Protein AF-A0A2R6E290-F1 (afdb_monomer_lite)

Foldseek 3Di:
DDPVVVVVVVCVVCVVVVC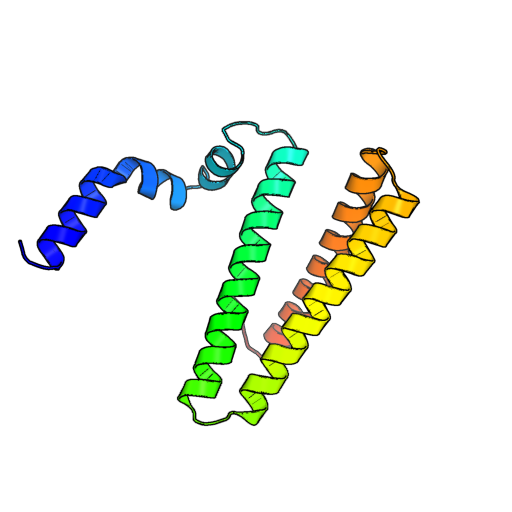CCVDPNVLCVLLVNPPDPVSSLVSVVVVVVVVVVVVLVVVLVVCVVVVNVVVSVVSVVVVVVVVVVVVVVVVVLCVVCVPPPVSVVVVSVVVVVVVVVVVVVVQVVCVVVVHHDDDPD

Secondary structure (DSSP, 8-state):
--HHHHHHHHHHHTHHHHHHHTTTTHHHHHTTT--SHHHHHHHHHHHHHHHHHHHHHHHHHHHHHTT-HHHHHHHHHHHHHHHHHHHHHHHHHHHHHTT-HHHHHHHHHHHHHHHHHHHHHHHHHHHHTT--PPP--

Sequence (137 aa):
MTPEEFTEAVRDENATALSRLGSSKSLYADTDGEMEAEAVLAAAATAEHHAAEKSKEQVTGFFVGNADPETARLFRGMGEDLDAQLERATDRLAAECGDDEDCWERAADAAGGAVQAAYDEYTERLESMGVNPKPVC

Structure (mmCIF, N/CA/C/O backbone):
data_AF-A0A2R6E290-F1
#
_entry.id   AF-A0A2R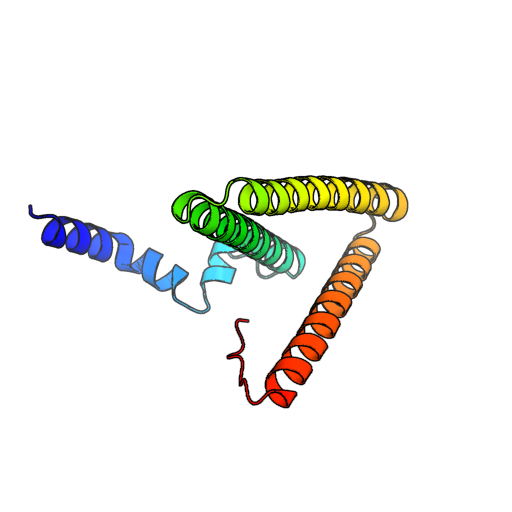6E290-F1
#
loop_
_atom_site.group_PDB
_atom_site.id
_atom_site.type_symbol
_atom_site.label_atom_id
_atom_site.label_alt_id
_atom_site.label_comp_id
_atom_site.label_asym_id
_atom_site.label_entity_id
_atom_site.label_seq_id
_atom_site.pdbx_PDB_ins_code
_atom_site.Cartn_x
_atom_site.Cartn_y
_atom_site.Cartn_z
_atom_site.occupancy
_atom_site.B_iso_or_equiv
_atom_site.auth_seq_id
_atom_site.auth_comp_id
_atom_site.auth_asym_id
_atom_site.auth_atom_id
_atom_site.pdbx_PDB_model_num
ATOM 1 N N . MET A 1 1 ? 2.161 27.510 29.410 1.00 74.88 1 MET A N 1
ATOM 2 C CA . MET A 1 1 ? 2.048 26.688 28.204 1.00 74.88 1 MET A CA 1
ATOM 3 C C . MET A 1 1 ? 1.263 25.448 28.563 1.00 74.88 1 MET A C 1
ATOM 5 O O . MET A 1 1 ? 1.780 24.566 29.242 1.00 74.88 1 MET A O 1
ATOM 9 N N . THR A 1 2 ? -0.017 25.458 28.227 1.00 94.12 2 THR A N 1
ATOM 10 C CA . THR A 1 2 ? -0.912 24.305 28.303 1.00 94.12 2 THR A CA 1
ATOM 11 C C . THR A 1 2 ? -0.637 23.351 27.130 1.00 94.12 2 THR A C 1
ATOM 13 O O . THR A 1 2 ? 0.054 23.730 26.181 1.00 94.12 2 THR A O 1
ATOM 16 N N . PRO A 1 3 ? -1.159 22.112 27.156 1.00 86.94 3 PRO A N 1
ATOM 17 C CA . PRO A 1 3 ? -1.065 21.202 26.014 1.00 86.94 3 PRO A CA 1
ATOM 18 C C . PRO A 1 3 ? -1.671 21.778 24.726 1.00 86.94 3 PRO A C 1
ATOM 20 O O . PRO A 1 3 ? -1.138 21.539 23.644 1.00 86.94 3 PRO A O 1
ATOM 23 N N . GLU A 1 4 ? -2.745 22.567 24.832 1.00 89.38 4 GLU A N 1
ATOM 24 C CA . GLU A 1 4 ? -3.346 23.244 23.678 1.00 89.38 4 GLU A CA 1
ATOM 25 C C . GLU A 1 4 ? -2.426 24.343 23.140 1.00 89.38 4 GLU A C 1
ATOM 27 O O . GLU A 1 4 ? -2.121 24.328 21.952 1.00 89.38 4 GLU A O 1
ATOM 32 N N . GLU A 1 5 ? -1.894 25.208 24.011 1.00 91.88 5 GLU A N 1
ATOM 33 C CA . GLU A 1 5 ? -0.949 26.271 23.627 1.00 91.88 5 GLU A CA 1
ATOM 34 C C . GLU A 1 5 ? 0.324 25.699 22.977 1.00 91.88 5 GLU A C 1
ATOM 36 O O . GLU A 1 5 ? 0.852 26.265 22.024 1.00 91.88 5 GLU A O 1
ATOM 41 N N . PHE A 1 6 ? 0.814 24.555 23.464 1.00 90.12 6 PHE A N 1
ATOM 42 C CA . PHE A 1 6 ? 1.953 23.854 22.868 1.00 90.12 6 PHE A CA 1
ATOM 43 C C . PHE A 1 6 ? 1.618 23.278 21.487 1.00 90.12 6 PHE A C 1
ATOM 45 O O . PHE A 1 6 ? 2.399 23.413 20.548 1.00 90.12 6 PHE A O 1
ATOM 52 N N . THR A 1 7 ? 0.450 22.649 21.345 1.00 87.19 7 THR A N 1
ATOM 53 C CA . THR A 1 7 ? 0.020 22.063 20.067 1.00 87.19 7 THR A CA 1
ATOM 54 C C . THR A 1 7 ? -0.199 23.143 19.009 1.00 87.19 7 THR A C 1
ATOM 56 O O . THR A 1 7 ? 0.139 22.942 17.844 1.00 87.19 7 THR A O 1
ATOM 59 N N . GLU A 1 8 ? -0.750 24.288 19.410 1.00 91.19 8 GLU A N 1
ATOM 60 C CA . GLU A 1 8 ? -0.978 25.436 18.535 1.00 91.19 8 GLU A CA 1
ATOM 61 C C . GLU A 1 8 ? 0.351 26.054 18.081 1.00 91.19 8 GLU A C 1
ATOM 63 O O . GLU A 1 8 ? 0.560 26.219 16.883 1.00 91.19 8 GLU A O 1
ATOM 68 N N . ALA A 1 9 ? 1.310 26.238 18.997 1.00 92.31 9 ALA A N 1
ATOM 69 C CA . ALA A 1 9 ? 2.654 26.708 18.660 1.00 92.31 9 ALA A CA 1
ATOM 70 C C . ALA A 1 9 ? 3.377 25.776 17.670 1.00 92.31 9 ALA A C 1
ATOM 72 O O . ALA A 1 9 ? 3.917 26.235 16.666 1.00 92.31 9 ALA A O 1
ATOM 73 N N . VAL A 1 10 ? 3.327 24.457 17.894 1.00 89.69 10 VAL A N 1
ATOM 74 C CA . VAL A 1 10 ? 3.920 23.473 16.971 1.00 89.69 10 VAL A CA 1
ATOM 75 C C . VAL A 1 10 ? 3.229 23.503 15.604 1.00 89.69 10 VAL A C 1
ATOM 77 O O . VAL A 1 10 ? 3.904 23.397 14.580 1.00 89.69 10 VAL A O 1
ATOM 80 N N . ARG A 1 11 ? 1.899 23.651 15.551 1.00 81.12 11 ARG A N 1
ATOM 81 C CA . ARG A 1 11 ? 1.154 23.750 14.284 1.00 81.12 11 ARG A CA 1
ATOM 82 C C . ARG A 1 11 ? 1.492 25.016 13.513 1.00 81.12 11 ARG A C 1
ATOM 84 O O . ARG A 1 11 ? 1.668 24.923 12.303 1.00 81.12 11 ARG A O 1
ATOM 91 N N . ASP A 1 12 ? 1.608 26.148 14.194 1.00 91.50 12 ASP A N 1
ATOM 92 C CA . ASP A 1 12 ? 1.960 27.424 13.572 1.00 91.50 12 ASP A CA 1
ATOM 93 C C . ASP A 1 12 ? 3.398 27.407 13.045 1.00 91.50 12 ASP A C 1
ATOM 95 O O . ASP A 1 12 ? 3.640 27.767 11.891 1.00 91.50 12 ASP A O 1
ATOM 99 N N . GLU A 1 13 ? 4.347 26.896 13.833 1.00 92.31 13 GLU A N 1
ATOM 100 C CA . GLU A 1 13 ? 5.745 26.737 13.410 1.00 92.31 13 GLU A CA 1
ATOM 101 C C . GLU A 1 13 ? 5.883 25.792 12.208 1.00 92.31 13 GLU A C 1
ATOM 103 O O . GLU A 1 13 ? 6.705 26.018 11.319 1.00 92.31 13 GLU A O 1
ATOM 108 N N . ASN A 1 14 ? 5.043 24.758 12.140 1.00 77.94 14 ASN A N 1
ATOM 109 C CA . ASN A 1 14 ? 5.074 23.758 11.075 1.00 77.94 14 ASN A CA 1
ATOM 110 C C . ASN A 1 14 ? 4.008 23.982 9.994 1.00 77.94 14 ASN A C 1
ATOM 112 O O . ASN A 1 14 ? 3.830 23.115 9.138 1.00 77.94 14 ASN A O 1
ATOM 116 N N . ALA A 1 15 ? 3.320 25.128 9.970 1.00 77.94 15 ALA A N 1
ATOM 117 C CA . ALA A 1 15 ? 2.149 25.350 9.118 1.00 77.94 15 ALA A CA 1
ATOM 118 C C . ALA A 1 15 ? 2.437 25.120 7.624 1.00 77.94 15 ALA A C 1
ATOM 120 O O . ALA A 1 15 ? 1.616 24.554 6.904 1.00 77.94 15 ALA A O 1
ATOM 121 N N . THR A 1 16 ? 3.634 25.490 7.155 1.00 72.00 16 THR A N 1
ATOM 122 C CA . THR A 1 16 ? 4.052 25.262 5.759 1.00 72.00 16 THR A CA 1
ATOM 123 C C . THR A 1 16 ? 4.342 23.786 5.468 1.00 72.00 16 THR A C 1
ATOM 125 O O . THR A 1 16 ? 3.950 23.288 4.415 1.00 72.00 16 THR A O 1
ATOM 128 N N . ALA A 1 17 ? 5.001 23.070 6.382 1.00 67.75 17 ALA A N 1
ATOM 129 C CA . ALA A 1 17 ? 5.293 21.643 6.224 1.00 67.75 17 ALA A CA 1
ATOM 130 C C . ALA A 1 17 ? 4.011 20.797 6.314 1.00 67.75 17 ALA A C 1
ATOM 132 O O . ALA A 1 17 ? 3.755 19.957 5.456 1.00 67.75 17 ALA A O 1
ATOM 133 N N . LEU A 1 18 ? 3.145 21.099 7.285 1.00 68.25 18 LEU A N 1
ATOM 134 C CA . LEU A 1 18 ? 1.830 20.478 7.447 1.00 68.25 18 LEU A CA 1
ATOM 135 C C . LEU A 1 18 ? 0.908 20.766 6.255 1.00 68.25 18 LEU A C 1
ATOM 137 O O . LEU A 1 18 ? 0.200 19.872 5.800 1.00 68.25 18 LEU A O 1
ATOM 141 N N . SER A 1 19 ? 0.954 21.981 5.695 1.00 63.28 19 SER A N 1
ATOM 142 C CA . SER A 1 19 ? 0.222 22.315 4.468 1.00 63.28 19 SER A CA 1
ATOM 143 C C . SER A 1 19 ? 0.682 21.483 3.267 1.00 63.28 19 SER A C 1
ATOM 145 O O . SER A 1 19 ? -0.142 21.182 2.410 1.00 63.28 19 SER A O 1
ATOM 147 N N . ARG A 1 20 ? 1.962 21.087 3.197 1.00 62.12 20 ARG A N 1
ATOM 148 C CA . ARG A 1 20 ? 2.486 20.220 2.126 1.00 62.12 20 ARG A CA 1
ATOM 149 C C . ARG A 1 20 ? 2.071 18.764 2.306 1.00 62.12 20 ARG A C 1
ATOM 151 O O . ARG A 1 20 ? 1.683 18.149 1.323 1.00 62.12 20 ARG A O 1
ATOM 158 N N . LEU A 1 21 ? 2.080 18.263 3.541 1.00 59.69 21 LEU A N 1
ATOM 159 C CA . LEU A 1 21 ? 1.608 16.915 3.881 1.00 59.69 21 LEU A CA 1
ATOM 160 C C . LEU A 1 21 ? 0.102 16.734 3.626 1.00 59.69 21 LEU A C 1
ATOM 162 O O . LEU A 1 21 ? -0.328 15.662 3.225 1.00 59.69 21 LEU A O 1
ATOM 166 N N . GLY A 1 22 ? -0.703 17.779 3.846 1.00 52.88 22 GLY A N 1
ATOM 167 C CA . GLY A 1 22 ? -2.156 17.757 3.625 1.00 52.88 22 GLY A CA 1
ATOM 168 C C . GLY A 1 22 ? -2.615 18.182 2.223 1.00 52.88 22 GLY A C 1
ATOM 169 O O . GLY A 1 22 ? -3.806 18.397 2.016 1.00 52.88 22 GLY A O 1
ATOM 170 N N . SER A 1 23 ? -1.694 18.376 1.279 1.00 50.41 23 SER A N 1
ATOM 171 C CA . SER A 1 23 ? -1.946 18.910 -0.066 1.00 50.41 23 SER A CA 1
ATOM 172 C C . SER A 1 23 ? -1.477 17.919 -1.125 1.00 50.41 23 SER A C 1
ATOM 174 O O . SER A 1 23 ? -0.610 17.096 -0.857 1.00 50.41 23 SER A O 1
ATOM 176 N N . SER A 1 24 ? -1.943 18.074 -2.368 1.00 50.88 24 SER A N 1
ATOM 177 C CA . SER A 1 24 ? -1.474 17.358 -3.570 1.00 50.88 24 SER A CA 1
ATOM 178 C C . SER A 1 24 ? 0.029 17.542 -3.890 1.00 50.88 24 SER A C 1
ATOM 180 O O . SER A 1 24 ? 0.465 17.272 -5.003 1.00 50.88 24 SER A O 1
ATOM 182 N N . LYS A 1 25 ? 0.809 18.082 -2.946 1.00 58.38 25 LYS A N 1
ATOM 183 C CA . LYS A 1 25 ? 2.255 18.317 -2.979 1.00 58.38 25 LYS A CA 1
ATOM 184 C C . LYS A 1 25 ? 3.030 17.417 -2.010 1.00 58.38 25 LYS A C 1
ATOM 186 O O . LYS A 1 25 ? 4.248 17.563 -1.964 1.00 58.38 25 LYS A O 1
ATOM 191 N N . SER A 1 26 ? 2.369 16.534 -1.254 1.00 63.53 26 SER A N 1
ATOM 192 C CA . SER A 1 26 ? 3.054 15.522 -0.435 1.00 63.53 26 SER A CA 1
ATOM 193 C C . SER A 1 26 ? 3.949 14.660 -1.319 1.00 63.53 26 SER A C 1
ATOM 195 O O . SER A 1 26 ? 5.147 14.608 -1.093 1.00 63.53 26 SER A O 1
ATOM 197 N N . LEU A 1 27 ? 3.400 14.178 -2.435 1.00 63.34 27 LEU A N 1
ATOM 198 C CA . LEU A 1 27 ? 4.120 13.378 -3.418 1.00 63.34 27 LEU A CA 1
ATOM 199 C C . LEU A 1 27 ? 5.362 14.099 -3.965 1.00 63.34 27 LEU A C 1
ATOM 201 O O . LEU A 1 27 ? 6.427 13.513 -4.019 1.00 63.34 27 LEU A O 1
ATOM 205 N N . TYR A 1 28 ? 5.267 15.394 -4.287 1.00 60.69 28 TYR A N 1
ATOM 206 C CA . TYR A 1 28 ? 6.428 16.184 -4.730 1.00 60.69 28 TYR A CA 1
ATOM 207 C C . TYR A 1 28 ? 7.507 16.317 -3.644 1.00 60.69 28 TYR A C 1
ATOM 209 O O . TYR A 1 28 ? 8.688 16.410 -3.950 1.00 60.69 28 TYR A O 1
ATOM 217 N N . ALA A 1 29 ? 7.113 16.406 -2.372 1.00 64.25 29 ALA A N 1
ATOM 218 C CA . ALA A 1 29 ? 8.067 16.466 -1.270 1.00 64.25 29 ALA A CA 1
ATOM 219 C C . ALA A 1 29 ? 8.712 15.097 -1.007 1.00 64.25 29 ALA A C 1
ATOM 221 O O . ALA A 1 29 ? 9.903 15.044 -0.715 1.00 64.25 29 ALA A O 1
ATOM 222 N N . ASP A 1 30 ? 7.941 14.019 -1.149 1.00 65.31 30 ASP A N 1
ATOM 223 C CA . ASP A 1 30 ? 8.401 12.644 -0.947 1.00 65.31 30 ASP A CA 1
ATOM 224 C C . ASP A 1 30 ? 9.367 12.189 -2.051 1.00 65.31 30 ASP A C 1
ATOM 226 O O . ASP A 1 30 ? 10.194 11.311 -1.821 1.00 65.31 30 ASP A O 1
ATOM 230 N N . THR A 1 31 ? 9.320 12.834 -3.219 1.00 70.94 31 THR A N 1
ATOM 231 C CA . THR A 1 31 ? 10.282 12.627 -4.306 1.00 70.94 31 THR A CA 1
ATOM 232 C C . THR A 1 31 ? 11.444 13.630 -4.332 1.00 70.94 31 THR A C 1
ATOM 234 O O . THR A 1 31 ? 12.151 13.716 -5.329 1.00 70.94 31 THR A O 1
ATOM 237 N N . ASP A 1 32 ? 11.628 14.447 -3.286 1.00 69.25 32 ASP A N 1
ATOM 238 C CA . ASP A 1 32 ? 12.601 15.564 -3.240 1.00 69.25 32 ASP A CA 1
ATOM 239 C C . ASP A 1 32 ? 12.502 16.539 -4.440 1.00 69.25 32 ASP A C 1
ATOM 241 O O . ASP A 1 32 ? 13.435 17.252 -4.812 1.00 69.25 32 ASP A O 1
ATOM 245 N N . GLY A 1 33 ? 11.317 16.606 -5.052 1.00 65.94 33 GLY A N 1
ATOM 246 C CA . GLY A 1 33 ? 11.017 17.407 -6.232 1.00 65.94 33 GLY A CA 1
ATOM 247 C C . GLY A 1 33 ? 11.311 16.738 -7.574 1.00 65.94 33 GLY A C 1
ATOM 248 O O . GLY A 1 33 ? 11.043 17.349 -8.612 1.00 65.94 33 GLY A O 1
ATOM 249 N N . GLU A 1 34 ? 11.798 15.500 -7.578 1.00 66.69 34 GLU A N 1
ATOM 250 C CA . GLU A 1 34 ? 11.973 14.689 -8.780 1.00 66.69 34 GLU A CA 1
ATOM 251 C C . GLU A 1 34 ? 10.614 14.094 -9.175 1.00 66.69 34 GLU A C 1
ATOM 253 O O . GLU A 1 34 ? 10.056 13.244 -8.495 1.00 66.69 34 GLU A O 1
ATOM 258 N N . MET A 1 35 ? 10.004 14.589 -10.251 1.00 75.19 35 MET A N 1
ATOM 259 C CA . MET A 1 35 ? 8.693 14.107 -10.724 1.00 75.19 35 MET A CA 1
ATOM 260 C C . MET A 1 35 ? 8.818 13.055 -11.830 1.00 75.19 35 MET A C 1
ATOM 262 O O . MET A 1 35 ? 7.899 12.880 -1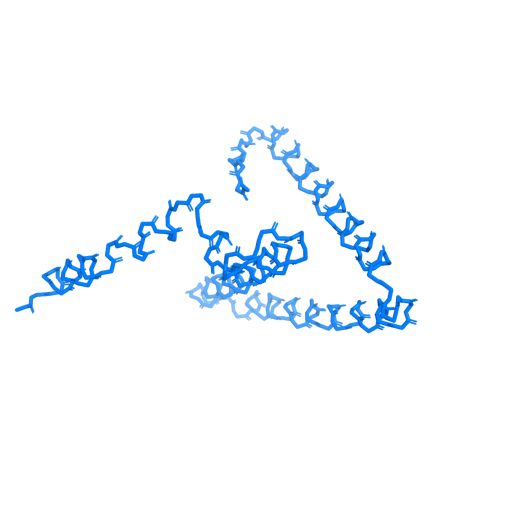2.630 1.00 75.19 35 MET A O 1
ATOM 266 N N . GLU A 1 36 ? 9.956 12.370 -11.876 1.00 73.44 36 GLU A N 1
ATOM 267 C CA . GLU A 1 36 ? 10.169 11.234 -12.763 1.00 73.44 36 GLU A CA 1
ATOM 268 C C . GLU A 1 36 ? 9.415 10.008 -12.233 1.00 73.44 36 GLU A C 1
ATOM 270 O O . GLU A 1 36 ? 9.200 9.862 -11.024 1.00 73.44 36 GLU A O 1
ATOM 275 N N . ALA A 1 37 ? 8.982 9.138 -13.147 1.00 64.75 37 ALA A N 1
ATOM 276 C CA . ALA A 1 37 ? 8.092 8.021 -12.832 1.00 64.75 37 ALA A CA 1
ATOM 277 C C . ALA A 1 37 ? 8.656 7.112 -11.727 1.00 64.75 37 ALA A C 1
ATOM 279 O O . ALA A 1 37 ? 7.927 6.753 -10.804 1.00 64.75 37 ALA A O 1
ATOM 280 N N . GLU A 1 38 ? 9.956 6.816 -11.771 1.00 70.94 38 GLU A N 1
ATOM 281 C CA . GLU A 1 38 ? 10.646 5.988 -10.778 1.00 70.94 38 GLU A CA 1
ATOM 282 C C . GLU A 1 38 ? 10.554 6.578 -9.361 1.00 70.94 38 GLU A C 1
ATOM 284 O O . GLU A 1 38 ? 10.117 5.899 -8.431 1.00 70.94 38 GLU A O 1
ATOM 289 N N . ALA A 1 39 ? 10.895 7.860 -9.194 1.00 58.53 39 ALA A N 1
ATOM 290 C CA . ALA A 1 39 ? 10.867 8.528 -7.894 1.00 58.53 39 ALA A CA 1
ATOM 291 C C .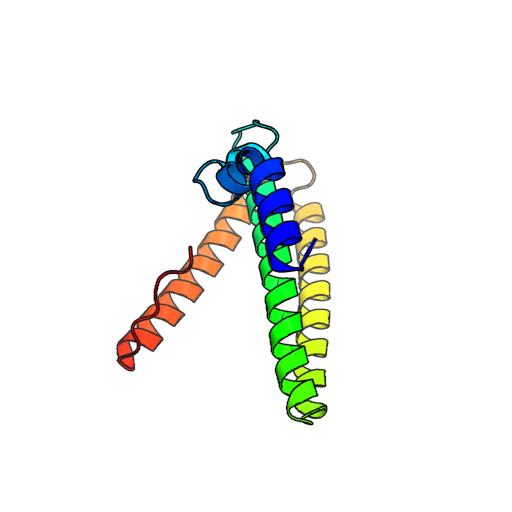 ALA A 1 39 ? 9.444 8.570 -7.319 1.00 58.53 39 ALA A C 1
ATOM 293 O O . ALA A 1 39 ? 9.231 8.296 -6.136 1.00 58.53 39 ALA A O 1
ATOM 294 N N . VAL A 1 40 ? 8.453 8.846 -8.173 1.00 67.12 40 VAL A N 1
ATOM 295 C CA . VAL A 1 40 ? 7.032 8.856 -7.802 1.00 67.12 40 VAL A CA 1
ATOM 296 C C . VAL A 1 40 ? 6.559 7.472 -7.353 1.00 67.12 40 VAL A C 1
ATOM 298 O O . VAL A 1 40 ? 5.897 7.360 -6.319 1.00 67.12 40 VAL A O 1
ATOM 301 N N . LEU A 1 41 ? 6.912 6.419 -8.093 1.00 67.56 41 LEU A N 1
ATOM 302 C CA . LEU A 1 41 ? 6.555 5.042 -7.753 1.00 67.56 41 LEU A CA 1
ATOM 303 C C . LEU A 1 41 ? 7.235 4.586 -6.455 1.00 67.56 41 LEU A C 1
ATOM 305 O O . LEU A 1 41 ? 6.582 3.971 -5.613 1.00 67.56 41 LEU A O 1
ATOM 309 N N . ALA A 1 42 ? 8.506 4.937 -6.243 1.00 64.12 42 ALA A N 1
ATOM 310 C CA . ALA A 1 42 ? 9.238 4.615 -5.019 1.00 64.12 42 ALA A CA 1
ATOM 311 C C . ALA A 1 42 ? 8.651 5.317 -3.779 1.00 64.12 42 ALA A C 1
ATOM 313 O O . ALA A 1 42 ? 8.478 4.692 -2.724 1.00 64.12 42 ALA A O 1
ATOM 314 N N . ALA A 1 43 ? 8.295 6.599 -3.906 1.00 63.59 43 ALA A N 1
ATOM 315 C CA . ALA A 1 43 ? 7.636 7.363 -2.848 1.00 63.59 43 ALA A CA 1
ATOM 316 C C . ALA A 1 43 ? 6.254 6.782 -2.504 1.00 63.59 43 ALA A C 1
ATOM 318 O O . ALA A 1 43 ? 5.947 6.566 -1.329 1.00 63.59 43 ALA A O 1
ATOM 319 N N . ALA A 1 44 ? 5.450 6.454 -3.519 1.00 69.88 44 ALA A N 1
ATOM 320 C CA . ALA A 1 44 ? 4.146 5.823 -3.332 1.00 69.88 44 ALA A CA 1
ATOM 321 C C . ALA A 1 44 ? 4.267 4.440 -2.668 1.00 69.88 44 ALA A C 1
ATOM 323 O O . ALA A 1 44 ? 3.583 4.172 -1.683 1.00 69.88 44 ALA A O 1
ATOM 324 N N . ALA A 1 45 ? 5.190 3.591 -3.129 1.00 68.44 45 ALA A N 1
ATOM 325 C CA . ALA A 1 45 ? 5.430 2.274 -2.541 1.00 68.44 45 ALA A CA 1
ATOM 326 C C . ALA A 1 45 ? 5.864 2.363 -1.067 1.00 68.44 45 ALA A C 1
ATOM 328 O O . ALA A 1 45 ? 5.418 1.573 -0.233 1.00 68.44 45 ALA A O 1
ATOM 329 N N . THR A 1 46 ? 6.688 3.357 -0.723 1.00 64.44 46 THR A N 1
ATOM 330 C CA . THR A 1 46 ? 7.108 3.617 0.664 1.00 64.44 46 THR A CA 1
ATOM 331 C C . THR A 1 46 ? 5.930 4.053 1.537 1.00 64.44 46 THR A C 1
ATOM 333 O O . THR A 1 46 ? 5.779 3.572 2.665 1.00 64.44 46 THR A O 1
ATOM 336 N N . ALA A 1 47 ? 5.077 4.942 1.021 1.00 62.94 47 ALA A N 1
ATOM 337 C CA . ALA A 1 47 ? 3.883 5.398 1.723 1.00 62.94 47 ALA A CA 1
ATOM 338 C C . ALA A 1 47 ? 2.894 4.246 1.973 1.00 62.94 47 ALA A C 1
ATOM 340 O O . ALA A 1 47 ? 2.430 4.074 3.103 1.00 62.94 47 ALA A O 1
ATOM 341 N N . GLU A 1 48 ? 2.639 3.418 0.957 1.00 69.06 48 GLU A N 1
ATOM 342 C CA . GLU A 1 48 ? 1.784 2.229 1.053 1.00 69.06 48 GLU A CA 1
ATOM 343 C C . GLU A 1 48 ? 2.336 1.203 2.049 1.00 69.06 48 GLU A C 1
ATOM 345 O O . GLU A 1 48 ? 1.606 0.711 2.912 1.00 69.06 48 GLU A O 1
ATOM 350 N N . HIS A 1 49 ? 3.644 0.931 2.010 1.00 66.81 49 HIS A N 1
ATOM 351 C CA . HIS A 1 49 ? 4.291 0.039 2.972 1.00 66.81 49 HIS A CA 1
ATOM 352 C C . HIS A 1 49 ? 4.090 0.521 4.416 1.00 66.81 49 HIS A C 1
ATOM 354 O O . HIS A 1 49 ? 3.688 -0.250 5.292 1.00 66.81 49 HIS A O 1
ATOM 360 N N . HIS A 1 50 ? 4.299 1.816 4.670 1.00 62.25 50 HIS A N 1
ATOM 361 C CA . HIS A 1 50 ? 4.106 2.381 6.003 1.00 62.25 50 HIS A CA 1
ATOM 362 C C . HIS A 1 50 ? 2.629 2.354 6.436 1.00 62.25 50 HIS A C 1
ATOM 364 O O . HIS A 1 50 ? 2.327 2.085 7.602 1.00 62.25 50 HIS A O 1
ATOM 370 N N . ALA A 1 51 ? 1.689 2.593 5.517 1.00 66.12 51 ALA A N 1
ATOM 371 C CA . ALA A 1 51 ? 0.259 2.479 5.793 1.00 66.12 51 ALA A CA 1
ATOM 372 C C . ALA A 1 51 ? -0.146 1.038 6.152 1.00 66.12 51 ALA A C 1
ATOM 374 O O . ALA A 1 51 ? -0.872 0.829 7.132 1.00 66.12 51 ALA A O 1
ATOM 375 N N . ALA A 1 52 ? 0.368 0.044 5.423 1.00 64.62 52 ALA A N 1
ATOM 376 C CA . ALA A 1 52 ? 0.136 -1.373 5.688 1.00 64.62 52 ALA A CA 1
ATOM 377 C C . ALA A 1 52 ? 0.669 -1.793 7.068 1.00 64.62 52 ALA A C 1
ATOM 379 O O . ALA A 1 52 ? -0.065 -2.399 7.856 1.00 64.62 52 ALA A O 1
ATOM 380 N N . GLU A 1 53 ? 1.897 -1.394 7.410 1.00 67.19 53 GLU A N 1
ATOM 381 C CA . GLU A 1 53 ? 2.495 -1.666 8.723 1.00 67.19 53 GLU A CA 1
ATOM 382 C C . GLU A 1 53 ? 1.680 -1.035 9.864 1.00 67.19 53 GLU A C 1
ATOM 384 O O . GLU A 1 53 ? 1.369 -1.697 10.859 1.00 67.19 53 GLU A O 1
ATOM 389 N N . LYS A 1 54 ? 1.229 0.218 9.710 1.00 68.25 54 LYS A N 1
ATOM 390 C CA . LYS A 1 54 ? 0.376 0.872 10.719 1.00 68.25 54 LYS A CA 1
ATOM 391 C C . LYS A 1 54 ? -1.006 0.244 10.845 1.00 68.25 54 LYS A C 1
ATOM 393 O O . LYS A 1 54 ? -1.521 0.139 11.961 1.00 68.25 54 LYS A O 1
ATOM 398 N N . SER A 1 55 ? -1.591 -0.220 9.746 1.00 66.75 55 SER A N 1
ATOM 399 C CA . SER A 1 55 ? -2.849 -0.970 9.769 1.00 66.75 55 SER A CA 1
ATOM 400 C C . SER A 1 55 ? -2.699 -2.287 10.543 1.00 66.75 55 SER A C 1
ATOM 402 O O . SER A 1 55 ? -3.484 -2.578 11.448 1.00 66.75 55 SER A O 1
ATOM 404 N N . LYS A 1 56 ? -1.625 -3.041 10.286 1.00 69.81 56 LYS A N 1
ATOM 405 C CA . LYS A 1 56 ? -1.275 -4.277 11.006 1.00 69.81 56 LYS A CA 1
ATOM 406 C C . LYS A 1 56 ? -1.059 -4.041 12.501 1.00 69.81 56 LYS A C 1
ATOM 408 O O . LYS A 1 56 ? -1.591 -4.801 13.318 1.00 69.81 56 LYS A O 1
ATOM 413 N N . GLU A 1 57 ? -0.329 -2.989 12.876 1.00 69.62 57 GLU A N 1
ATOM 414 C CA . GLU A 1 57 ? -0.157 -2.585 14.279 1.00 69.62 57 GLU A CA 1
ATOM 415 C C . GLU A 1 57 ? -1.512 -2.308 14.951 1.00 69.62 57 GLU A C 1
ATOM 417 O O . GLU A 1 57 ? -1.768 -2.809 16.049 1.00 69.62 57 GLU A O 1
ATOM 422 N N . GLN A 1 58 ? -2.401 -1.562 14.286 1.00 71.81 58 GLN A N 1
ATOM 423 C CA . GLN A 1 58 ? -3.733 -1.221 14.797 1.00 71.81 58 GLN A CA 1
ATOM 424 C C . GLN A 1 58 ? -4.620 -2.453 14.987 1.00 71.81 58 GLN A C 1
ATOM 426 O O . GLN A 1 58 ? -5.189 -2.645 16.063 1.00 71.81 58 GLN A O 1
ATOM 431 N N . VAL A 1 59 ? -4.708 -3.322 13.976 1.00 68.69 59 VAL A N 1
ATOM 432 C CA . VAL A 1 59 ? -5.496 -4.563 14.043 1.00 68.69 59 VAL A CA 1
ATOM 433 C C . VAL A 1 59 ? -4.958 -5.476 15.146 1.00 68.69 59 VAL A C 1
ATOM 435 O O . VAL A 1 59 ? -5.722 -5.988 15.965 1.00 68.69 59 VAL A O 1
ATOM 438 N N . THR A 1 60 ? -3.636 -5.630 15.241 1.00 67.44 60 THR A N 1
ATOM 439 C CA . THR A 1 60 ? -3.013 -6.431 16.304 1.00 67.44 60 THR A CA 1
ATOM 440 C C . THR A 1 60 ? -3.298 -5.834 17.685 1.00 67.44 60 THR A C 1
ATOM 442 O O . THR A 1 60 ? -3.684 -6.558 18.605 1.00 67.44 60 THR A O 1
ATOM 445 N N . GLY A 1 61 ? -3.154 -4.514 17.837 1.00 66.38 61 GLY A N 1
ATOM 446 C CA . GLY A 1 61 ? -3.451 -3.787 19.071 1.00 66.38 61 GLY A CA 1
ATOM 447 C C . GLY A 1 61 ? -4.911 -3.919 19.502 1.00 66.38 61 GLY A C 1
ATOM 448 O O . GLY A 1 61 ? -5.177 -4.125 20.686 1.00 66.38 61 GLY A O 1
ATOM 449 N N . PHE A 1 62 ? -5.851 -3.893 18.554 1.00 74.62 62 PHE A N 1
ATOM 450 C CA . PHE A 1 62 ? -7.271 -4.125 18.812 1.00 74.62 62 PHE A CA 1
ATOM 451 C C . PHE A 1 62 ? -7.517 -5.499 19.450 1.00 74.62 62 PHE A C 1
ATOM 453 O O . PHE A 1 62 ? -8.169 -5.582 20.492 1.00 74.62 62 PHE A O 1
ATOM 460 N N . PHE A 1 63 ? -6.974 -6.582 18.887 1.00 67.06 63 PHE A N 1
ATOM 461 C CA . PHE A 1 63 ? -7.191 -7.925 19.442 1.00 67.06 63 PHE A CA 1
ATOM 462 C C . PHE A 1 63 ? -6.433 -8.160 20.757 1.00 67.06 63 PHE A C 1
ATOM 464 O O . PHE A 1 63 ? -6.961 -8.813 21.657 1.00 67.06 63 PHE A O 1
ATOM 471 N N . VAL A 1 64 ? -5.257 -7.543 20.939 1.00 73.12 64 VAL A N 1
ATOM 472 C CA . VAL A 1 64 ? -4.570 -7.512 22.245 1.00 73.12 64 VAL A CA 1
ATOM 473 C C . VAL A 1 64 ? -5.427 -6.801 23.298 1.00 73.12 64 VAL A C 1
ATOM 475 O O . VAL A 1 64 ? -5.604 -7.327 24.397 1.00 73.12 64 VAL A O 1
ATOM 478 N N . GLY A 1 65 ? -5.995 -5.638 22.965 1.00 72.88 65 GLY A N 1
ATOM 479 C CA . GLY A 1 65 ? -6.862 -4.863 23.856 1.00 72.88 65 GLY A CA 1
ATOM 480 C C . GLY A 1 65 ? -8.167 -5.576 24.221 1.00 72.88 65 GLY A C 1
ATOM 481 O O . GLY A 1 65 ? -8.664 -5.408 25.332 1.00 72.88 65 GLY A O 1
ATOM 482 N N . ASN A 1 66 ? -8.684 -6.427 23.332 1.00 74.12 66 ASN A N 1
ATOM 483 C CA . ASN A 1 66 ? -9.861 -7.265 23.579 1.00 74.12 66 ASN A CA 1
ATOM 484 C C . ASN A 1 66 ? -9.548 -8.586 24.309 1.00 74.12 66 ASN A C 1
ATOM 486 O O . ASN A 1 66 ? -10.437 -9.420 24.459 1.00 74.12 66 ASN A O 1
ATOM 490 N N . ALA A 1 67 ? -8.308 -8.781 24.777 1.00 77.00 67 ALA A N 1
ATOM 491 C CA . ALA A 1 67 ? -7.849 -10.013 25.418 1.00 77.00 67 ALA A CA 1
ATOM 492 C C . ALA A 1 67 ? -8.045 -11.274 24.550 1.00 77.00 67 ALA A C 1
ATOM 494 O O . ALA A 1 67 ? -8.285 -12.362 25.077 1.00 77.00 67 ALA A O 1
ATOM 495 N N . ASP A 1 68 ? -7.879 -11.135 23.231 1.00 77.00 68 ASP A N 1
ATOM 496 C CA . ASP A 1 68 ? -7.860 -12.237 22.267 1.00 77.00 68 ASP A CA 1
ATOM 497 C C . ASP A 1 68 ? -6.427 -12.462 21.729 1.00 77.00 68 ASP A C 1
ATOM 499 O O . ASP A 1 68 ? -6.059 -12.008 20.637 1.00 77.00 68 ASP A O 1
ATOM 503 N N . PRO A 1 69 ? -5.555 -13.127 22.515 1.00 74.94 69 PRO A N 1
ATOM 504 C CA . PRO A 1 69 ? -4.159 -13.340 22.151 1.00 74.94 69 PRO A CA 1
ATOM 505 C C . PRO A 1 69 ? -3.976 -14.367 21.027 1.00 74.94 69 PRO A C 1
ATOM 507 O O . PRO A 1 69 ? -2.903 -14.395 20.429 1.00 74.94 69 PRO A O 1
ATOM 510 N N . GLU A 1 70 ? -4.968 -15.217 20.749 1.00 79.56 70 GLU A N 1
ATOM 511 C CA . GLU A 1 70 ? -4.901 -16.179 19.643 1.00 79.56 70 GLU A CA 1
ATOM 512 C C . GLU A 1 70 ? -5.090 -15.464 18.307 1.00 79.56 70 GLU A C 1
ATOM 514 O O . GLU A 1 70 ? -4.242 -15.588 17.421 1.00 79.56 70 GLU A O 1
ATOM 519 N N . THR A 1 71 ? -6.116 -14.616 18.197 1.00 74.88 71 THR A N 1
ATOM 520 C CA . THR A 1 71 ? -6.343 -13.813 16.990 1.00 74.88 71 THR A CA 1
ATOM 521 C C . THR A 1 71 ? -5.193 -12.831 16.749 1.00 74.88 71 THR A C 1
ATOM 523 O O . THR A 1 71 ? -4.694 -12.714 15.630 1.00 74.88 71 THR A O 1
ATOM 526 N N . ALA A 1 72 ? -4.661 -12.197 17.800 1.00 68.19 72 ALA A N 1
ATOM 527 C CA . ALA A 1 72 ? -3.491 -11.322 17.677 1.00 68.19 72 ALA A CA 1
ATOM 528 C C . ALA A 1 72 ? -2.207 -12.050 17.219 1.00 68.19 72 ALA A C 1
ATOM 530 O O . ALA A 1 72 ? -1.329 -11.423 16.622 1.00 68.19 72 ALA A O 1
ATOM 531 N N . ARG A 1 73 ? -2.057 -13.353 17.510 1.00 76.06 73 ARG A N 1
ATOM 532 C CA . ARG A 1 73 ? -0.940 -14.174 17.002 1.00 76.06 73 ARG A CA 1
ATOM 533 C C . ARG A 1 73 ? -1.128 -14.531 15.533 1.00 76.06 73 ARG A C 1
ATOM 535 O O . ARG A 1 73 ? -0.152 -14.476 14.796 1.00 76.06 73 ARG A O 1
ATOM 542 N N . LEU A 1 74 ? -2.355 -14.838 15.109 1.00 81.06 74 LEU A N 1
ATOM 543 C CA . LEU A 1 74 ? -2.672 -15.105 13.702 1.00 81.06 74 LEU A CA 1
ATOM 544 C C . LEU A 1 74 ? -2.322 -13.910 12.805 1.00 81.06 74 LEU A C 1
ATOM 546 O O . LEU A 1 74 ? -1.632 -14.086 11.806 1.00 81.06 74 LEU A O 1
ATOM 550 N N . PHE A 1 75 ? -2.715 -12.691 13.190 1.00 69.56 75 PHE A N 1
ATOM 551 C CA . PHE A 1 75 ? -2.373 -11.484 12.423 1.00 69.56 75 PHE A CA 1
ATOM 552 C C . PHE A 1 75 ? -0.870 -11.175 12.415 1.00 69.56 75 PHE A C 1
ATOM 554 O O . PHE A 1 75 ? -0.353 -10.685 11.414 1.00 69.56 75 PHE A O 1
ATOM 561 N N . ARG A 1 76 ? -0.146 -11.500 13.496 1.00 75.12 76 ARG A N 1
ATOM 562 C CA . ARG A 1 76 ? 1.321 -11.395 13.519 1.00 75.12 76 ARG A CA 1
ATOM 563 C C . ARG A 1 76 ? 1.985 -12.382 12.561 1.00 75.12 76 ARG A C 1
ATOM 565 O O . ARG A 1 76 ? 2.814 -11.955 11.767 1.00 75.12 76 ARG A O 1
ATOM 572 N N . GLY A 1 77 ? 1.574 -13.650 12.595 1.00 78.62 77 GLY A N 1
ATOM 573 C CA . GLY A 1 77 ? 2.083 -14.678 11.682 1.00 78.62 77 GLY A CA 1
ATOM 574 C C . GLY A 1 77 ? 1.800 -14.348 10.215 1.00 78.62 77 GLY A C 1
ATOM 575 O O . GLY A 1 77 ? 2.680 -14.484 9.380 1.00 78.62 77 GLY A O 1
ATOM 576 N N . MET A 1 78 ? 0.619 -13.800 9.910 1.00 77.44 78 MET A N 1
ATOM 577 C CA . MET A 1 78 ? 0.299 -13.315 8.562 1.00 77.44 78 MET A CA 1
ATOM 578 C C . MET A 1 78 ? 1.246 -12.198 8.095 1.00 77.44 78 MET A C 1
ATOM 580 O O . MET A 1 78 ? 1.600 -12.153 6.922 1.00 77.44 78 MET A O 1
ATOM 584 N N . GLY A 1 79 ? 1.664 -11.309 9.001 1.00 72.00 79 GLY A N 1
ATOM 585 C CA . GLY A 1 79 ? 2.662 -10.283 8.697 1.00 72.00 79 GLY A CA 1
ATOM 586 C C . GLY A 1 79 ? 4.031 -10.881 8.375 1.00 72.00 79 GLY A C 1
ATOM 587 O O . GLY A 1 79 ? 4.618 -10.529 7.361 1.00 72.00 79 GLY A O 1
ATOM 588 N N . GLU A 1 80 ? 4.501 -11.820 9.196 1.00 80.06 80 GLU A N 1
ATOM 589 C CA . GLU A 1 80 ? 5.771 -12.525 8.963 1.00 80.06 80 GLU A CA 1
ATOM 590 C C . GLU A 1 80 ? 5.754 -13.313 7.637 1.00 80.06 80 GLU A C 1
ATOM 592 O O . GLU A 1 80 ? 6.734 -13.311 6.890 1.00 80.06 80 GLU A O 1
ATOM 597 N N . ASP A 1 81 ? 4.623 -13.943 7.301 1.00 80.12 81 ASP A N 1
ATOM 598 C CA . ASP A 1 81 ? 4.436 -14.642 6.027 1.00 80.12 81 ASP A CA 1
ATOM 599 C C . ASP A 1 81 ? 4.485 -13.682 4.828 1.00 80.12 81 ASP A C 1
ATOM 601 O O . ASP A 1 81 ? 5.061 -14.030 3.791 1.00 80.12 81 ASP A O 1
ATOM 605 N N . LEU A 1 82 ? 3.904 -12.484 4.963 1.00 74.12 82 LEU A N 1
ATOM 606 C CA . LEU A 1 82 ? 3.925 -11.445 3.932 1.00 74.12 82 LEU A CA 1
ATOM 607 C C . LEU A 1 82 ? 5.339 -10.891 3.722 1.00 74.12 82 LEU A C 1
ATOM 609 O O . LEU A 1 82 ? 5.774 -10.774 2.577 1.00 74.12 82 LEU A O 1
ATOM 613 N N . ASP A 1 83 ? 6.079 -10.632 4.801 1.00 76.50 83 ASP A N 1
ATOM 614 C CA . ASP A 1 83 ? 7.474 -10.180 4.735 1.00 76.50 83 ASP A CA 1
ATOM 615 C C . ASP A 1 83 ? 8.339 -11.212 3.991 1.00 76.50 83 ASP A C 1
ATOM 617 O O . ASP A 1 83 ? 9.070 -10.884 3.054 1.00 76.50 83 ASP A O 1
ATOM 621 N N . ALA A 1 84 ? 8.176 -12.497 4.323 1.00 83.00 84 ALA A N 1
ATOM 622 C CA . ALA A 1 84 ? 8.879 -13.577 3.639 1.00 83.00 84 ALA A CA 1
ATOM 623 C C . ALA A 1 84 ? 8.445 -13.736 2.166 1.00 83.00 84 ALA A C 1
ATOM 625 O O . ALA A 1 84 ? 9.228 -14.187 1.326 1.00 83.00 84 ALA A O 1
ATOM 626 N N . GLN A 1 85 ? 7.188 -13.430 1.826 1.00 78.56 85 GLN A N 1
ATOM 627 C CA . GLN A 1 85 ? 6.721 -13.404 0.435 1.00 78.56 85 GLN A CA 1
ATOM 628 C C . GLN A 1 85 ? 7.340 -12.247 -0.352 1.00 78.56 85 GLN A C 1
ATOM 630 O O . GLN A 1 85 ? 7.761 -12.471 -1.488 1.00 78.56 85 GLN A O 1
ATOM 635 N N . LEU A 1 86 ? 7.432 -11.058 0.247 1.00 80.06 86 LEU A N 1
ATOM 636 C CA . LEU A 1 86 ? 8.037 -9.877 -0.365 1.00 80.06 86 LEU A CA 1
ATOM 637 C C . LEU A 1 86 ? 9.522 -10.101 -0.671 1.00 80.06 86 LEU A C 1
ATOM 639 O O . LEU A 1 86 ? 9.966 -9.804 -1.781 1.00 80.06 86 LEU A O 1
ATOM 643 N N . GLU A 1 87 ? 10.267 -10.688 0.269 1.00 83.56 87 GLU A N 1
ATOM 644 C CA . GLU A 1 87 ? 11.677 -11.045 0.074 1.00 83.56 87 GLU A CA 1
ATOM 645 C C . GLU A 1 87 ? 11.840 -11.988 -1.128 1.00 83.56 87 GLU A C 1
ATOM 647 O O . GLU A 1 87 ? 12.539 -11.668 -2.089 1.00 83.56 87 GLU A O 1
ATOM 652 N N . ARG A 1 88 ? 11.095 -13.104 -1.154 1.00 84.81 88 ARG A N 1
ATOM 653 C CA . ARG A 1 88 ? 11.154 -14.069 -2.267 1.00 84.81 88 ARG A CA 1
ATOM 654 C C . ARG A 1 88 ? 10.736 -13.468 -3.609 1.00 84.81 88 ARG A C 1
ATOM 656 O O . ARG A 1 88 ? 11.286 -13.854 -4.640 1.00 84.81 88 ARG A O 1
ATOM 663 N N . ALA A 1 89 ? 9.735 -12.588 -3.619 1.00 76.56 89 ALA A N 1
ATOM 664 C CA . ALA A 1 89 ? 9.281 -11.919 -4.834 1.00 76.56 89 ALA A CA 1
ATOM 665 C C . ALA A 1 89 ? 10.356 -10.968 -5.373 1.00 76.56 89 ALA A C 1
ATOM 667 O O . ALA A 1 89 ? 10.652 -10.997 -6.567 1.00 76.56 89 ALA A O 1
ATOM 668 N N . THR A 1 90 ? 10.989 -10.197 -4.488 1.00 81.00 90 THR A N 1
ATOM 669 C CA . THR A 1 90 ? 12.074 -9.271 -4.837 1.00 81.00 90 THR A CA 1
ATOM 670 C C . THR A 1 90 ? 13.298 -10.020 -5.352 1.00 81.00 90 THR A C 1
ATOM 672 O O . THR A 1 90 ? 13.803 -9.688 -6.421 1.00 81.00 90 THR A O 1
ATOM 675 N N . ASP A 1 91 ? 13.718 -11.091 -4.673 1.00 86.88 91 ASP A N 1
ATOM 676 C CA . ASP A 1 91 ? 14.822 -11.947 -5.123 1.00 86.88 91 ASP A CA 1
ATOM 677 C C . ASP A 1 91 ? 14.551 -12.546 -6.505 1.00 86.88 91 ASP A C 1
ATOM 679 O O . ASP A 1 91 ? 15.435 -12.626 -7.362 1.00 86.88 91 ASP A O 1
ATOM 683 N N . ARG A 1 92 ? 13.304 -12.971 -6.743 1.00 84.69 92 ARG A N 1
ATOM 684 C CA . ARG A 1 92 ? 12.893 -13.534 -8.028 1.00 84.69 92 ARG A CA 1
ATOM 685 C C . ARG A 1 92 ? 12.944 -12.492 -9.141 1.00 84.69 92 ARG A C 1
ATOM 687 O O . ARG A 1 92 ? 13.417 -12.822 -10.226 1.00 84.69 92 ARG A O 1
ATOM 694 N N . LEU A 1 93 ? 12.454 -11.282 -8.882 1.00 78.69 93 LEU A N 1
ATOM 695 C CA . LEU A 1 93 ? 12.496 -10.177 -9.837 1.00 78.69 93 LEU A CA 1
ATOM 696 C C . LEU A 1 93 ? 13.934 -9.745 -10.115 1.00 78.69 93 LEU A C 1
ATOM 698 O O . LEU A 1 93 ? 14.301 -9.625 -11.276 1.00 78.69 93 LEU A O 1
ATOM 702 N N . ALA A 1 94 ? 14.781 -9.644 -9.091 1.00 85.50 94 ALA A N 1
ATOM 703 C CA . ALA A 1 94 ? 16.200 -9.345 -9.262 1.00 85.50 94 ALA A CA 1
ATOM 704 C C . ALA A 1 94 ? 16.922 -10.408 -10.106 1.00 85.50 94 ALA A C 1
ATOM 706 O O . ALA A 1 94 ? 17.725 -10.069 -10.973 1.00 85.50 94 ALA A O 1
ATOM 707 N N . ALA A 1 95 ? 16.608 -11.692 -9.905 1.00 89.19 95 ALA A N 1
ATOM 708 C CA . ALA A 1 95 ? 17.186 -12.778 -10.696 1.00 89.19 95 ALA A CA 1
ATOM 709 C C . ALA A 1 95 ? 16.742 -12.778 -12.172 1.00 89.19 95 ALA A C 1
ATOM 711 O O . ALA A 1 95 ? 17.481 -13.279 -13.018 1.00 89.19 95 ALA A O 1
ATOM 712 N N . GLU A 1 96 ? 15.548 -12.267 -12.482 1.00 89.62 96 GLU A N 1
ATOM 713 C CA . GLU A 1 96 ? 14.997 -12.240 -13.846 1.00 89.62 96 GLU A CA 1
ATOM 714 C C . GLU A 1 96 ? 15.291 -10.936 -14.588 1.00 89.62 96 GLU A C 1
ATOM 716 O O . GLU A 1 96 ? 15.680 -10.976 -15.752 1.00 89.62 96 GLU A O 1
ATOM 721 N N . CYS A 1 97 ? 15.102 -9.796 -13.926 1.00 81.31 97 CYS A N 1
ATOM 722 C CA . CYS A 1 97 ? 15.256 -8.473 -14.514 1.00 81.31 97 CYS A CA 1
ATOM 723 C C . CYS A 1 97 ? 16.698 -7.959 -14.429 1.00 81.31 97 CYS A C 1
ATOM 725 O O . CYS A 1 97 ? 17.129 -7.224 -15.312 1.00 81.31 97 CYS A O 1
ATOM 727 N N . GLY A 1 98 ? 17.478 -8.341 -13.410 1.00 90.75 98 GLY A N 1
ATOM 728 C CA . GLY A 1 98 ? 18.790 -7.733 -13.178 1.00 90.75 98 GLY A CA 1
ATOM 729 C C . GLY A 1 98 ? 18.681 -6.205 -13.108 1.00 90.75 98 GLY A C 1
ATOM 730 O O . GLY A 1 98 ? 17.862 -5.686 -12.353 1.00 90.75 98 GLY A O 1
ATOM 731 N N . ASP A 1 99 ? 19.457 -5.509 -13.942 1.00 89.88 99 ASP A N 1
ATOM 732 C CA . ASP A 1 99 ? 19.454 -4.042 -14.063 1.00 89.88 99 ASP A CA 1
ATOM 733 C C . ASP A 1 99 ? 18.528 -3.519 -15.197 1.00 89.88 99 ASP A C 1
ATOM 735 O O . ASP A 1 99 ? 18.645 -2.367 -15.607 1.00 89.88 99 ASP A O 1
ATOM 739 N N . ASP A 1 100 ? 17.648 -4.357 -15.765 1.00 87.75 100 ASP A N 1
ATOM 740 C CA . ASP A 1 100 ? 16.705 -3.973 -16.834 1.00 87.75 100 ASP A CA 1
ATOM 741 C C . ASP A 1 100 ? 15.508 -3.190 -16.264 1.00 87.75 100 ASP A C 1
ATOM 743 O O . ASP A 1 100 ? 14.558 -3.775 -15.736 1.00 87.75 100 ASP A O 1
ATOM 747 N N . GLU A 1 101 ? 15.555 -1.863 -16.384 1.00 83.38 101 GLU A N 1
ATOM 748 C CA . GLU A 1 101 ? 14.520 -0.933 -15.911 1.00 83.38 101 GLU A CA 1
ATOM 749 C C . GLU A 1 101 ? 13.137 -1.214 -16.528 1.00 83.38 101 GLU A C 1
ATOM 751 O O . GLU A 1 101 ? 12.148 -1.292 -15.798 1.00 83.38 101 GLU A O 1
ATOM 756 N N . ASP A 1 102 ? 13.061 -1.497 -17.833 1.00 80.88 102 ASP A N 1
ATOM 757 C CA . ASP A 1 102 ? 11.794 -1.815 -18.506 1.00 80.88 102 ASP A CA 1
ATOM 758 C C . ASP A 1 102 ? 11.189 -3.124 -17.958 1.00 80.88 102 ASP A C 1
ATOM 760 O O . ASP A 1 102 ? 9.972 -3.333 -17.974 1.00 80.88 102 ASP A O 1
ATOM 764 N N . CYS A 1 103 ? 12.027 -4.069 -17.520 1.00 79.38 103 CYS A N 1
ATOM 765 C CA . CYS A 1 103 ? 11.569 -5.293 -16.862 1.00 79.38 103 CYS A CA 1
ATOM 766 C C . CYS A 1 103 ? 10.954 -5.008 -15.491 1.00 79.38 103 CYS A C 1
ATOM 768 O O . CYS A 1 103 ? 9.887 -5.551 -15.186 1.00 79.38 103 CYS A O 1
ATOM 770 N N . TRP A 1 104 ? 11.584 -4.138 -14.703 1.00 80.62 104 TRP A N 1
ATOM 771 C CA . TRP A 1 104 ? 11.064 -3.701 -13.409 1.00 80.62 104 TRP A CA 1
ATOM 772 C C . TRP A 1 104 ? 9.764 -2.903 -13.546 1.00 80.62 104 TRP A C 1
ATOM 774 O O . TRP A 1 104 ? 8.816 -3.181 -12.811 1.00 80.62 104 TRP A O 1
ATOM 784 N N . GLU A 1 105 ? 9.670 -2.002 -14.527 1.00 77.94 105 GLU A N 1
ATOM 785 C CA . GLU A 1 105 ? 8.448 -1.240 -14.819 1.00 77.94 105 GLU A CA 1
ATOM 786 C C . GLU A 1 105 ? 7.281 -2.181 -15.156 1.00 77.94 105 GLU A C 1
ATOM 788 O O . GLU A 1 105 ? 6.223 -2.123 -14.529 1.00 77.94 105 GLU A O 1
ATOM 793 N N . ARG A 1 106 ? 7.496 -3.158 -16.049 1.00 74.56 106 ARG A N 1
ATOM 794 C CA . ARG A 1 106 ? 6.466 -4.163 -16.376 1.00 74.56 106 ARG A CA 1
ATOM 795 C C . ARG A 1 106 ? 6.036 -4.994 -15.167 1.00 74.56 106 ARG A C 1
ATOM 797 O O . ARG A 1 106 ? 4.872 -5.390 -15.080 1.00 74.56 106 ARG A O 1
ATOM 804 N N . ALA A 1 107 ? 6.962 -5.318 -14.264 1.00 72.06 107 ALA A N 1
ATOM 805 C CA . ALA A 1 107 ? 6.647 -6.058 -13.046 1.00 72.06 107 ALA A CA 1
ATOM 806 C C . ALA A 1 107 ? 5.801 -5.217 -12.077 1.00 72.06 107 ALA A C 1
ATOM 808 O O . ALA A 1 107 ? 4.837 -5.736 -11.508 1.00 72.06 107 ALA A O 1
ATOM 809 N N . ALA A 1 108 ? 6.124 -3.929 -11.936 1.00 77.62 108 ALA A N 1
ATOM 810 C CA . ALA A 1 108 ? 5.353 -2.981 -11.140 1.00 77.62 108 ALA A CA 1
ATOM 811 C C . ALA A 1 108 ? 3.937 -2.789 -11.706 1.00 77.62 108 ALA A C 1
ATOM 813 O O . ALA A 1 108 ? 2.966 -2.915 -10.960 1.00 77.62 108 ALA A O 1
ATOM 814 N N . ASP A 1 109 ? 3.801 -2.603 -13.022 1.00 74.88 109 ASP A N 1
ATOM 815 C CA . ASP A 1 109 ? 2.504 -2.497 -13.702 1.00 74.88 109 ASP A CA 1
ATOM 816 C C . ASP A 1 109 ? 1.643 -3.747 -13.498 1.00 74.88 109 ASP A C 1
ATOM 818 O O . ASP A 1 109 ? 0.449 -3.661 -13.200 1.00 74.88 109 ASP A O 1
ATOM 822 N N . ALA A 1 110 ? 2.243 -4.935 -13.627 1.00 72.06 110 ALA A N 1
ATOM 823 C CA . ALA A 1 110 ? 1.540 -6.195 -13.415 1.00 72.06 110 ALA A CA 1
ATOM 824 C C . ALA A 1 110 ? 1.068 -6.352 -11.960 1.00 72.06 110 ALA A C 1
ATOM 826 O O . ALA A 1 110 ? -0.059 -6.795 -11.722 1.00 72.06 110 ALA A O 1
ATOM 827 N N . ALA A 1 111 ? 1.905 -5.974 -10.990 1.00 76.38 111 ALA A N 1
ATOM 828 C CA . ALA A 1 111 ? 1.546 -5.991 -9.577 1.00 76.38 111 ALA A CA 1
ATOM 829 C C . ALA A 1 111 ? 0.424 -4.985 -9.268 1.00 76.38 111 ALA A C 1
ATOM 831 O O . ALA A 1 111 ? -0.570 -5.356 -8.641 1.00 76.38 111 ALA A O 1
ATOM 832 N N . GLY A 1 112 ? 0.533 -3.751 -9.768 1.00 75.38 112 GLY A N 1
ATOM 833 C CA . GLY A 1 112 ? -0.495 -2.718 -9.630 1.00 75.38 112 GLY A CA 1
ATOM 834 C C . GLY A 1 112 ? -1.828 -3.139 -10.249 1.00 75.38 112 GLY A C 1
ATOM 835 O O . GLY A 1 112 ? -2.873 -3.017 -9.614 1.00 75.38 112 GLY A O 1
ATOM 836 N N . GLY A 1 113 ? -1.798 -3.739 -11.442 1.00 68.62 113 GLY A N 1
ATOM 837 C CA . GLY A 1 113 ? -2.988 -4.283 -12.096 1.00 68.62 113 GLY A CA 1
ATOM 838 C C . GLY A 1 113 ? -3.655 -5.412 -11.301 1.00 68.62 113 GLY A C 1
ATOM 839 O O . GLY A 1 113 ? -4.882 -5.467 -11.225 1.00 68.62 113 GLY A O 1
ATOM 840 N N . ALA A 1 114 ? -2.872 -6.288 -10.663 1.00 72.00 114 ALA A N 1
ATOM 841 C CA . ALA A 1 114 ? -3.406 -7.343 -9.802 1.00 72.00 114 ALA A CA 1
ATOM 842 C C . ALA A 1 114 ? -4.069 -6.781 -8.532 1.00 72.00 114 ALA A C 1
ATOM 844 O O . ALA A 1 114 ? -5.146 -7.242 -8.148 1.00 72.00 114 ALA A O 1
ATOM 845 N N . VAL A 1 115 ? -3.458 -5.768 -7.906 1.00 76.94 115 VAL A N 1
ATOM 846 C CA . VAL A 1 115 ? -4.030 -5.070 -6.742 1.00 76.94 115 VAL A CA 1
ATOM 847 C C . VAL A 1 115 ? -5.326 -4.357 -7.121 1.00 76.94 115 VAL A C 1
ATOM 849 O O . VAL A 1 115 ? -6.327 -4.520 -6.425 1.00 76.94 115 VAL A O 1
ATOM 852 N N . GLN A 1 116 ? -5.338 -3.633 -8.243 1.00 75.12 116 GLN A N 1
ATOM 853 C CA . GLN A 1 116 ? -6.533 -2.944 -8.725 1.00 75.12 116 GLN A CA 1
ATOM 854 C C . GLN A 1 116 ? -7.679 -3.928 -8.984 1.00 75.12 116 GLN A C 1
ATOM 856 O O . GLN A 1 116 ? -8.788 -3.705 -8.514 1.00 75.12 116 GLN A O 1
ATOM 861 N N . ALA A 1 117 ? -7.410 -5.055 -9.649 1.00 73.06 117 ALA A N 1
ATOM 862 C CA . ALA A 1 117 ? -8.429 -6.073 -9.901 1.00 73.06 117 ALA A CA 1
ATOM 863 C C . ALA A 1 117 ? -9.022 -6.646 -8.600 1.00 73.06 117 ALA A C 1
ATOM 865 O O . ALA A 1 117 ? -10.233 -6.841 -8.501 1.00 73.06 117 ALA A O 1
ATOM 866 N N . ALA A 1 118 ? -8.183 -6.884 -7.586 1.00 75.69 118 ALA A N 1
ATOM 867 C CA . ALA A 1 118 ? -8.643 -7.342 -6.277 1.00 75.69 118 ALA A CA 1
ATOM 868 C C . ALA A 1 118 ? -9.470 -6.270 -5.540 1.00 75.69 118 ALA A C 1
ATOM 870 O O . ALA A 1 118 ? -10.458 -6.596 -4.878 1.00 75.69 118 ALA A O 1
ATOM 871 N N . TYR A 1 119 ? -9.085 -4.996 -5.657 1.00 74.75 119 TYR A N 1
ATOM 872 C CA . TYR A 1 119 ? -9.830 -3.872 -5.092 1.00 74.75 119 TYR A CA 1
ATOM 873 C C . TYR A 1 119 ? -11.202 -3.697 -5.751 1.00 74.75 119 TYR A C 1
ATOM 875 O O . TYR A 1 119 ? -12.200 -3.495 -5.053 1.00 74.75 119 TYR A O 1
ATOM 883 N N . ASP A 1 120 ? -11.261 -3.814 -7.076 1.00 79.31 120 ASP A N 1
ATOM 884 C CA . ASP A 1 120 ? -12.502 -3.732 -7.842 1.00 79.31 120 ASP A CA 1
ATOM 885 C C . ASP A 1 120 ? -13.456 -4.864 -7.427 1.00 79.31 120 ASP A C 1
ATOM 887 O O . ASP A 1 120 ? -14.600 -4.594 -7.063 1.00 79.31 120 ASP A O 1
ATOM 891 N N . GLU A 1 121 ? -12.972 -6.113 -7.342 1.00 83.69 121 GLU A N 1
ATOM 892 C CA . GLU A 1 121 ? -13.768 -7.258 -6.864 1.00 83.69 121 GLU A CA 1
ATOM 893 C C . GLU A 1 121 ? -14.282 -7.042 -5.430 1.00 83.69 121 GLU A C 1
ATOM 895 O O . GLU A 1 121 ? -15.453 -7.297 -5.119 1.00 83.69 121 GLU A O 1
ATOM 900 N N . TYR A 1 122 ? -13.414 -6.564 -4.535 1.00 76.88 122 TYR A N 1
ATOM 901 C CA . TYR A 1 122 ? -13.784 -6.249 -3.158 1.00 76.88 122 TYR A CA 1
ATOM 902 C C . TYR A 1 122 ? -14.895 -5.195 -3.100 1.00 76.88 122 TYR A C 1
ATOM 904 O O . TYR A 1 122 ? -15.883 -5.371 -2.379 1.00 76.88 122 TYR A O 1
ATOM 912 N N . THR A 1 123 ? -14.747 -4.123 -3.875 1.00 82.81 123 THR A N 1
ATOM 913 C CA . THR A 1 123 ? -15.699 -3.014 -3.938 1.00 82.81 123 THR A CA 1
ATOM 914 C C . THR A 1 123 ? -17.040 -3.479 -4.494 1.00 82.81 123 THR A C 1
ATOM 916 O O . THR A 1 123 ? -18.060 -3.298 -3.828 1.00 82.81 123 THR A O 1
ATOM 919 N N . GLU A 1 124 ? -17.046 -4.181 -5.629 1.00 86.38 124 GLU A N 1
ATOM 920 C CA . GLU A 1 124 ? -18.255 -4.772 -6.217 1.00 86.38 124 GLU A CA 1
ATOM 921 C C . GLU A 1 124 ? -18.980 -5.685 -5.219 1.00 86.38 124 GLU A C 1
ATOM 923 O O . GLU A 1 124 ? -20.209 -5.642 -5.067 1.00 86.38 124 GLU A O 1
ATOM 928 N N . ARG A 1 125 ? -18.225 -6.503 -4.474 1.00 88.56 125 ARG A N 1
ATOM 929 C CA . ARG A 1 125 ? -18.791 -7.385 -3.453 1.00 88.56 125 ARG A CA 1
ATOM 930 C C . ARG A 1 125 ? -19.428 -6.597 -2.314 1.00 88.56 125 ARG A C 1
ATOM 932 O O . ARG A 1 125 ? -20.520 -6.966 -1.876 1.00 88.56 125 ARG A O 1
ATOM 939 N N . LEU A 1 126 ? -18.786 -5.542 -1.823 1.00 85.75 126 LEU A N 1
ATOM 940 C CA . LEU A 1 126 ? -19.360 -4.685 -0.786 1.00 85.75 126 LEU A CA 1
ATOM 941 C C . LEU A 1 126 ? -20.631 -3.978 -1.263 1.00 85.75 126 LEU A C 1
ATOM 943 O O . LEU A 1 126 ? -21.644 -4.010 -0.556 1.00 85.75 126 LEU A O 1
ATOM 947 N N . GLU A 1 127 ? -20.610 -3.428 -2.475 1.00 88.62 127 GLU A N 1
ATOM 948 C CA . GLU A 1 127 ? -21.766 -2.769 -3.081 1.00 88.62 127 GLU A CA 1
ATOM 949 C C . GLU A 1 127 ? -22.950 -3.731 -3.221 1.00 88.62 127 GLU A C 1
ATOM 951 O O . GLU A 1 127 ? -24.0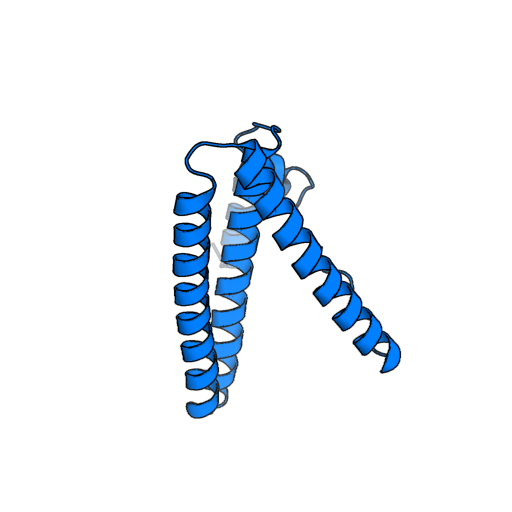82 -3.376 -2.882 1.00 88.62 127 GLU A O 1
ATOM 956 N N . SER A 1 128 ? -22.693 -4.989 -3.602 1.00 91.38 128 SER A N 1
ATOM 957 C CA . SER A 1 128 ? -23.723 -6.037 -3.680 1.00 91.38 128 SER A CA 1
ATOM 958 C C . SER A 1 128 ? -24.406 -6.332 -2.335 1.00 91.38 128 SER A C 1
ATOM 960 O O . SER A 1 128 ? -25.555 -6.777 -2.298 1.00 91.38 128 SER A O 1
ATOM 962 N N . MET A 1 129 ? -23.724 -6.051 -1.221 1.00 92.31 129 MET A N 1
ATOM 963 C CA . MET A 1 129 ? -24.247 -6.193 0.141 1.00 92.31 129 MET A CA 1
ATOM 964 C C . MET A 1 129 ? -24.889 -4.898 0.671 1.00 92.31 129 MET A C 1
ATOM 966 O O . MET A 1 129 ? -25.301 -4.852 1.830 1.00 92.31 129 MET A O 1
ATOM 970 N N . GLY A 1 130 ? -24.993 -3.849 -0.153 1.00 91.12 130 GLY A N 1
ATOM 971 C CA . GLY A 1 130 ? -25.525 -2.539 0.234 1.00 91.12 130 GLY A CA 1
ATOM 972 C C . GLY A 1 130 ? -24.543 -1.676 1.031 1.00 91.12 130 GLY A C 1
ATOM 973 O O . GLY A 1 130 ? -24.952 -0.683 1.635 1.00 91.12 130 GLY A O 1
ATOM 974 N N . VAL A 1 131 ? -23.259 -2.044 1.051 1.00 88.56 131 VAL A N 1
ATOM 975 C CA . VAL A 1 131 ? -22.181 -1.264 1.667 1.00 88.56 131 VAL A CA 1
ATOM 976 C C . VAL A 1 131 ? -21.520 -0.436 0.571 1.00 88.56 131 VAL A C 1
ATOM 978 O O . VAL A 1 131 ? -21.058 -0.991 -0.412 1.00 88.56 131 VAL A O 1
ATOM 981 N N . ASN A 1 132 ? -21.470 0.886 0.732 1.00 78.00 132 ASN A N 1
ATOM 982 C CA . ASN A 1 132 ? -20.818 1.780 -0.227 1.00 78.00 132 ASN A CA 1
ATOM 983 C C . ASN A 1 132 ? -19.442 2.195 0.330 1.00 78.00 132 ASN A C 1
ATOM 985 O O . ASN A 1 132 ? -19.386 3.127 1.147 1.00 78.00 132 ASN A O 1
ATOM 989 N N . PRO A 1 133 ? -18.356 1.462 0.014 1.00 67.31 133 PRO A N 1
ATOM 990 C CA . PRO A 1 133 ? -17.029 1.825 0.484 1.00 67.31 133 PRO A CA 1
ATOM 991 C C . PRO A 1 133 ? -16.628 3.158 -0.149 1.00 67.31 133 PRO A C 1
ATOM 993 O O . PRO A 1 133 ? -16.706 3.344 -1.359 1.00 67.31 133 PRO A O 1
ATOM 996 N N . LYS A 1 134 ? -16.197 4.118 0.672 1.00 51.44 134 LYS A N 1
ATOM 997 C CA . LYS A 1 134 ? -15.561 5.316 0.120 1.00 51.44 134 LYS A CA 1
ATOM 998 C C . LYS A 1 134 ? -14.217 4.905 -0.485 1.00 51.44 134 LYS A C 1
ATOM 1000 O O . LYS A 1 134 ? -13.476 4.207 0.212 1.00 51.44 134 LYS A O 1
ATOM 1005 N N . PRO A 1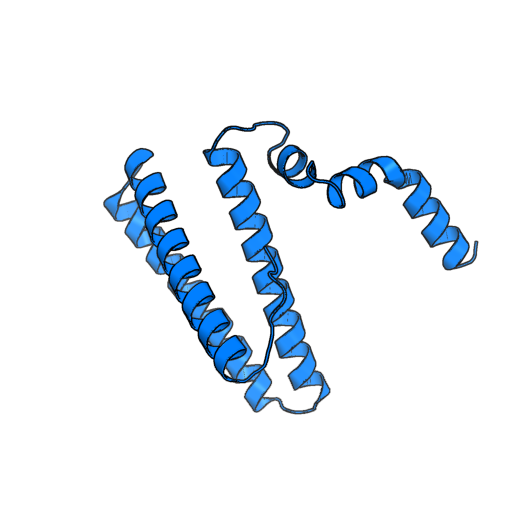 135 ? -13.879 5.357 -1.704 1.00 51.56 135 PRO A N 1
ATOM 1006 C CA . PRO A 1 135 ? -12.545 5.148 -2.234 1.00 51.56 135 PRO A CA 1
ATOM 1007 C C . PRO A 1 135 ? -11.527 5.785 -1.285 1.00 51.56 135 PRO A C 1
ATOM 1009 O O . PRO A 1 135 ? -11.676 6.936 -0.866 1.00 51.56 135 PRO A O 1
ATOM 1012 N N . VAL A 1 136 ? -10.547 4.979 -0.892 1.00 45.12 136 VAL A N 1
ATOM 1013 C CA . VAL A 1 136 ? -9.359 5.371 -0.127 1.00 45.12 136 VAL A CA 1
ATOM 1014 C C . VAL A 1 136 ? -8.162 5.164 -1.043 1.00 45.12 136 VAL A C 1
ATOM 1016 O O . VAL A 1 136 ? -7.328 4.300 -0.809 1.00 45.12 136 VAL A O 1
ATOM 1019 N N . CYS A 1 137 ? -8.158 5.929 -2.129 1.00 37.94 137 CYS A N 1
ATOM 1020 C CA . CYS A 1 137 ? -7.020 6.190 -2.999 1.00 37.94 137 CYS A CA 1
ATOM 1021 C C . CYS A 1 137 ? -7.115 7.666 -3.400 1.00 37.94 137 CYS A C 1
ATOM 1023 O O . CYS A 1 137 ? -8.237 8.088 -3.777 1.00 37.94 137 CYS A O 1
#

pLDDT: mean 74.55, std 10.71, range [37.94, 94.12]

Radius of gyration: 19.77 Å; chains: 1; bounding box: 45×44×47 Å